Protein AF-A0A930HSH3-F1 (afdb_monomer_lite)

Secondary structure (DSSP, 8-state):
---B-TTT-PBPPHHHHB-TT-HHHHHHHHHHHHHHHTT-SSHHHHHHHH---GGG----S-EEE-SSEEEEEE-TTTSS-GGG--EEEEEEHHHHTTTBPTT-TTGGGS--

pLDDT: mean 86.86, std 14.88, range [41.41, 97.75]

Sequence (112 aa):
NYTFDRKSKDVISEGDLFIDGYGPELNKILQRALIKEFGRKSAQEMESKDGIYAADLTSNDNFRLDDKGMTYTYNPYEIAPFAIGIIEIFIPYEEVRQLLRPQSIIFNYIQP

Radius of gyration: 14.38 Å; chains: 1; bounding box: 31×27×42 Å

Structure (mmCIF, N/CA/C/O backbone):
data_AF-A0A930HSH3-F1
#
_entry.id   AF-A0A930HSH3-F1
#
loop_
_atom_site.group_PDB
_atom_site.id
_atom_site.type_symbol
_atom_site.label_atom_id
_atom_site.label_alt_id
_atom_site.label_comp_id
_atom_site.label_asym_id
_atom_site.label_entity_id
_atom_site.label_seq_id
_atom_site.pdbx_PDB_ins_code
_atom_site.Cartn_x
_atom_site.Cartn_y
_atom_site.Cartn_z
_atom_site.occupancy
_atom_site.B_iso_or_equiv
_atom_site.auth_seq_id
_atom_site.auth_comp_id
_atom_site.auth_asym_id
_atom_site.auth_atom_id
_atom_site.pdbx_PDB_model_num
ATOM 1 N N . ASN A 1 1 ? 9.845 -9.060 3.016 1.00 41.41 1 ASN A N 1
ATOM 2 C CA . ASN A 1 1 ? 9.204 -9.759 1.885 1.00 41.41 1 ASN A CA 1
ATOM 3 C C . ASN A 1 1 ? 9.678 -9.076 0.616 1.00 41.41 1 ASN A C 1
ATOM 5 O O . ASN A 1 1 ? 9.624 -7.860 0.571 1.00 41.41 1 ASN A O 1
ATOM 9 N N . TYR A 1 2 ? 10.242 -9.825 -0.332 1.00 47.47 2 TYR A N 1
ATOM 10 C CA . TYR A 1 2 ? 10.754 -9.287 -1.597 1.00 47.47 2 TYR A CA 1
ATOM 11 C C . TYR A 1 2 ? 9.752 -9.596 -2.712 1.00 47.47 2 TYR A C 1
ATOM 13 O O . TYR A 1 2 ? 9.344 -10.754 -2.852 1.00 47.47 2 TYR A O 1
ATOM 21 N N . THR A 1 3 ? 9.379 -8.591 -3.505 1.00 47.31 3 THR A N 1
ATOM 22 C CA . THR A 1 3 ? 8.599 -8.789 -4.730 1.00 47.31 3 THR A CA 1
ATOM 23 C C . THR A 1 3 ? 9.512 -9.346 -5.820 1.00 47.31 3 THR A C 1
ATOM 25 O O . THR A 1 3 ? 10.428 -8.658 -6.266 1.00 47.31 3 THR A O 1
ATOM 28 N N . PHE A 1 4 ? 9.279 -10.586 -6.257 1.00 49.62 4 PHE A N 1
ATOM 29 C CA . PHE A 1 4 ? 10.029 -11.201 -7.358 1.00 49.62 4 PHE A CA 1
ATOM 30 C C . PHE A 1 4 ? 9.190 -11.235 -8.635 1.00 49.62 4 PHE A C 1
ATOM 32 O O . PHE A 1 4 ? 8.095 -11.806 -8.643 1.00 49.62 4 PHE A O 1
ATOM 39 N N . ASP A 1 5 ? 9.731 -10.721 -9.741 1.00 54.88 5 ASP A N 1
ATOM 40 C CA . ASP A 1 5 ? 9.190 -11.019 -11.068 1.00 54.88 5 ASP A CA 1
ATOM 41 C C . ASP A 1 5 ? 9.435 -12.508 -11.379 1.00 54.88 5 ASP A C 1
ATOM 43 O O . ASP A 1 5 ? 10.580 -12.955 -11.503 1.00 54.88 5 ASP A O 1
ATOM 47 N N . ARG A 1 6 ? 8.376 -13.315 -11.534 1.00 47.44 6 ARG A N 1
ATOM 48 C CA . ARG A 1 6 ? 8.523 -14.747 -11.874 1.00 47.44 6 ARG A CA 1
ATOM 49 C C . ARG A 1 6 ? 9.096 -14.978 -13.283 1.00 47.44 6 ARG A C 1
ATOM 51 O O . ARG A 1 6 ? 9.514 -16.101 -13.564 1.00 47.44 6 ARG A O 1
ATOM 58 N N . LYS A 1 7 ? 9.131 -13.962 -14.154 1.00 47.75 7 LYS A N 1
ATOM 59 C CA . LYS A 1 7 ? 9.762 -14.003 -15.483 1.00 47.75 7 LYS A CA 1
ATOM 60 C C . LYS A 1 7 ? 11.174 -13.414 -15.495 1.00 47.75 7 LYS A C 1
ATOM 62 O O . LYS A 1 7 ? 12.019 -13.988 -16.177 1.00 47.75 7 LYS A O 1
ATOM 67 N N . SER A 1 8 ? 11.443 -12.322 -14.772 1.00 51.84 8 SER A N 1
ATOM 68 C CA . SER A 1 8 ? 12.760 -11.652 -14.817 1.00 51.84 8 SER A CA 1
ATOM 69 C C . SER A 1 8 ? 13.754 -12.135 -13.749 1.00 51.84 8 SER A C 1
ATOM 71 O O . SER A 1 8 ? 14.956 -12.071 -13.977 1.00 51.84 8 SER A O 1
ATOM 73 N N . LYS A 1 9 ? 13.270 -12.710 -12.632 1.00 51.88 9 LYS A N 1
ATOM 74 C CA . LYS A 1 9 ? 14.050 -13.046 -11.419 1.00 51.88 9 LYS A CA 1
ATOM 75 C C . LYS A 1 9 ? 14.665 -11.842 -10.690 1.00 51.88 9 LYS A C 1
ATOM 77 O O . LYS A 1 9 ? 15.456 -12.055 -9.771 1.00 51.88 9 LYS A O 1
ATOM 82 N N . ASP A 1 10 ? 14.279 -10.618 -11.034 1.00 56.12 10 ASP A N 1
ATOM 83 C CA . ASP A 1 10 ? 14.773 -9.419 -10.361 1.00 56.12 10 ASP A CA 1
ATOM 84 C C . ASP A 1 10 ? 13.907 -9.057 -9.149 1.00 56.12 10 ASP A C 1
ATOM 86 O O . ASP A 1 10 ? 12.700 -9.327 -9.108 1.00 56.12 10 ASP A O 1
ATOM 90 N N . VAL A 1 11 ? 14.553 -8.452 -8.150 1.00 70.56 11 VAL A N 1
ATOM 91 C CA . VAL A 1 11 ? 13.875 -7.754 -7.055 1.00 70.56 11 VAL A CA 1
ATOM 92 C C . VAL A 1 11 ? 13.317 -6.463 -7.640 1.00 70.56 11 VAL A C 1
ATOM 94 O O . VAL A 1 11 ? 14.086 -5.626 -8.103 1.00 70.56 11 VAL A O 1
ATOM 97 N N . ILE A 1 12 ? 11.994 -6.327 -7.643 1.00 80.94 12 ILE A N 1
ATOM 98 C CA . ILE A 1 12 ? 11.314 -5.128 -8.136 1.00 80.94 12 ILE A CA 1
ATOM 99 C C . ILE A 1 12 ? 11.071 -4.200 -6.954 1.00 80.94 12 ILE A C 1
ATOM 101 O O . ILE A 1 12 ? 10.442 -4.615 -5.979 1.00 80.94 12 ILE A O 1
ATOM 105 N N . SER A 1 13 ? 11.511 -2.953 -7.080 1.00 89.44 13 SER A N 1
ATOM 106 C CA . SER A 1 13 ? 11.174 -1.880 -6.150 1.00 89.44 13 SER A CA 1
ATOM 107 C C . SER A 1 13 ? 10.059 -0.988 -6.694 1.00 89.44 13 SER A C 1
ATOM 109 O O . SER A 1 13 ? 9.793 -0.934 -7.898 1.00 89.44 13 SER A O 1
ATOM 111 N N . GLU A 1 14 ? 9.442 -0.203 -5.820 1.00 93.19 14 GLU A N 1
ATOM 112 C CA . GLU A 1 14 ? 8.532 0.881 -6.194 1.00 93.19 14 GLU A CA 1
ATOM 113 C C . GLU A 1 14 ? 9.179 1.863 -7.188 1.00 93.19 14 GLU A C 1
ATOM 115 O O . GLU A 1 14 ? 8.504 2.373 -8.084 1.00 93.19 14 GLU A O 1
ATOM 120 N N . GLY A 1 15 ? 10.494 2.092 -7.087 1.00 91.44 15 GLY A N 1
ATOM 121 C CA . GLY A 1 15 ? 11.238 2.980 -7.985 1.00 91.44 15 GLY A CA 1
ATOM 122 C C . GLY A 1 15 ? 11.283 2.499 -9.440 1.00 91.44 15 GLY A C 1
ATOM 123 O O . GLY A 1 15 ? 11.267 3.325 -10.357 1.00 91.44 15 GLY A O 1
ATOM 124 N N . ASP A 1 16 ? 11.267 1.182 -9.654 1.00 88.38 16 ASP A N 1
ATOM 125 C CA . ASP A 1 16 ? 11.236 0.564 -10.987 1.00 88.38 16 ASP A CA 1
ATOM 126 C C . ASP A 1 16 ? 9.852 0.681 -11.645 1.00 88.38 16 ASP A C 1
ATOM 128 O O . ASP A 1 16 ? 9.715 0.635 -12.872 1.00 88.38 16 ASP A O 1
ATOM 132 N N . LEU A 1 17 ? 8.811 0.843 -10.826 1.00 90.38 17 LEU A N 1
ATOM 133 C CA . LEU A 1 17 ? 7.417 0.846 -11.257 1.00 90.38 17 LEU A CA 1
ATOM 134 C C . LEU A 1 17 ? 6.857 2.250 -11.431 1.00 90.38 17 LEU A C 1
ATOM 136 O O . LEU A 1 17 ? 6.144 2.498 -12.404 1.00 90.38 17 LEU A O 1
ATOM 140 N N . PHE A 1 18 ? 7.169 3.162 -10.513 1.00 93.62 18 PHE A N 1
ATOM 141 C CA . PHE A 1 18 ? 6.480 4.441 -10.393 1.00 93.62 18 PHE A CA 1
ATOM 142 C C . PHE A 1 18 ? 7.349 5.647 -10.761 1.00 93.62 18 PHE A C 1
ATOM 144 O O . PHE A 1 18 ? 8.561 5.663 -10.541 1.00 93.62 18 PHE A O 1
ATOM 151 N N . ILE A 1 19 ? 6.719 6.663 -11.357 1.00 95.12 19 ILE A N 1
ATOM 152 C CA . ILE A 1 19 ? 7.339 7.942 -11.738 1.00 95.12 19 ILE A CA 1
ATOM 153 C C . ILE A 1 19 ? 7.893 8.684 -10.523 1.00 95.12 19 ILE A C 1
ATOM 155 O O . ILE A 1 19 ? 7.404 8.512 -9.415 1.00 95.12 19 ILE A O 1
ATOM 159 N N . ASP A 1 20 ? 8.864 9.574 -10.720 1.00 95.06 20 ASP A N 1
ATOM 160 C CA . ASP A 1 20 ? 9.407 10.371 -9.616 1.00 95.06 20 ASP A CA 1
ATOM 161 C C . ASP A 1 20 ? 8.303 11.175 -8.904 1.00 95.06 20 ASP A C 1
ATOM 163 O O . ASP A 1 20 ? 7.432 11.770 -9.540 1.00 95.06 20 ASP A O 1
ATOM 167 N N . GLY A 1 21 ? 8.334 11.189 -7.569 1.00 95.81 21 GLY A N 1
ATOM 168 C CA . GLY A 1 21 ? 7.330 11.881 -6.755 1.00 95.81 21 GLY A CA 1
ATOM 169 C C . GLY A 1 21 ? 6.003 11.132 -6.561 1.00 95.81 21 GLY A C 1
ATOM 170 O O . GLY A 1 21 ? 5.052 11.739 -6.077 1.00 95.81 21 GLY A O 1
ATOM 171 N N . TYR A 1 22 ? 5.923 9.835 -6.885 1.00 96.62 22 TYR A N 1
ATOM 172 C CA . TYR A 1 22 ? 4.707 9.015 -6.732 1.00 96.62 22 TYR A CA 1
ATOM 173 C C . TYR A 1 22 ? 4.171 8.897 -5.293 1.00 96.62 22 TYR A C 1
ATOM 175 O O . TYR A 1 22 ? 2.962 8.751 -5.102 1.00 96.62 22 TYR A O 1
ATOM 183 N N . GLY A 1 23 ? 5.057 8.944 -4.290 1.00 96.50 23 GLY A N 1
ATOM 184 C CA . GLY A 1 23 ? 4.771 8.545 -2.904 1.00 96.50 23 GLY A CA 1
ATOM 185 C C . GLY A 1 23 ? 3.485 9.131 -2.305 1.00 96.50 23 GLY A C 1
ATOM 186 O O . GLY A 1 23 ? 2.643 8.365 -1.841 1.00 96.50 23 GLY A O 1
ATOM 187 N N . PRO A 1 24 ? 3.257 10.460 -2.345 1.00 96.81 24 PRO A N 1
ATOM 188 C CA . PRO A 1 24 ? 2.049 11.058 -1.779 1.00 96.81 24 PRO A CA 1
ATOM 189 C C . PRO A 1 24 ? 0.737 10.532 -2.377 1.00 96.81 24 PRO A C 1
ATOM 191 O O . PRO A 1 24 ? -0.234 10.351 -1.644 1.00 96.81 24 PRO A O 1
ATOM 194 N N . GLU A 1 25 ? 0.682 10.283 -3.687 1.00 97.38 25 GLU A N 1
ATOM 195 C CA . GLU A 1 25 ? -0.531 9.764 -4.333 1.00 97.38 25 GLU A CA 1
ATOM 196 C C . GLU A 1 25 ? -0.693 8.258 -4.116 1.00 97.38 25 GLU A C 1
ATOM 198 O O . GLU A 1 25 ? -1.805 7.799 -3.852 1.00 97.38 25 GLU A O 1
ATOM 203 N N . LEU A 1 26 ? 0.404 7.495 -4.124 1.00 97.62 26 LEU A N 1
ATOM 204 C CA . LEU A 1 26 ? 0.370 6.071 -3.790 1.00 97.62 26 LEU A CA 1
ATOM 205 C C . LEU A 1 26 ? -0.128 5.842 -2.354 1.00 97.62 26 LEU A C 1
ATOM 207 O O . LEU A 1 26 ? -1.017 5.020 -2.138 1.00 97.62 26 LEU A O 1
ATOM 211 N N . ASN A 1 27 ? 0.354 6.629 -1.388 1.00 97.31 27 ASN A N 1
ATOM 212 C CA . ASN A 1 27 ? -0.094 6.556 0.007 1.00 97.31 27 ASN A CA 1
ATOM 213 C C . ASN A 1 27 ? -1.599 6.833 0.135 1.00 97.31 27 ASN A C 1
ATOM 215 O O . ASN A 1 27 ? -2.304 6.124 0.851 1.00 97.31 27 ASN A O 1
ATOM 219 N N . LYS A 1 28 ? -2.127 7.816 -0.610 1.00 96.81 28 LYS A N 1
ATOM 220 C CA . LYS A 1 28 ? -3.575 8.087 -0.652 1.00 96.81 28 LYS A CA 1
ATOM 221 C C . LYS A 1 28 ? -4.360 6.919 -1.244 1.00 96.81 28 LYS A C 1
ATOM 223 O O . LYS A 1 28 ? -5.435 6.602 -0.740 1.00 96.81 28 LYS A O 1
ATOM 228 N N . ILE A 1 29 ? -3.862 6.294 -2.313 1.00 97.56 29 ILE A N 1
ATOM 229 C CA . ILE A 1 29 ? -4.501 5.121 -2.926 1.00 97.56 29 ILE A CA 1
ATOM 230 C C . ILE A 1 29 ? -4.572 3.973 -1.913 1.00 97.56 29 ILE A C 1
ATOM 232 O O . ILE A 1 29 ? -5.660 3.445 -1.679 1.00 97.56 29 ILE A O 1
ATOM 236 N N . LEU A 1 30 ? -3.454 3.654 -1.258 1.00 97.75 30 LEU A N 1
ATOM 237 C CA . LEU A 1 30 ? -3.371 2.601 -0.243 1.00 97.75 30 LEU A CA 1
ATOM 238 C C . LEU A 1 30 ? -4.292 2.877 0.949 1.00 97.75 30 LEU A C 1
ATOM 240 O O . LEU A 1 30 ? -5.069 2.010 1.344 1.00 97.75 30 LEU A O 1
ATOM 244 N N . GLN A 1 31 ? -4.277 4.105 1.472 1.00 97.25 31 GLN A N 1
ATOM 245 C CA . GLN A 1 31 ? -5.152 4.518 2.566 1.00 97.25 31 GLN A CA 1
ATOM 246 C C . GLN A 1 31 ? -6.633 4.359 2.194 1.00 97.25 31 GLN A C 1
ATOM 248 O O . GLN A 1 31 ? -7.414 3.811 2.973 1.00 97.25 31 GLN A O 1
ATOM 253 N N . ARG A 1 32 ? -7.043 4.816 1.002 1.00 96.56 32 ARG A N 1
ATOM 254 C CA . ARG A 1 32 ? -8.434 4.673 0.540 1.00 96.56 32 ARG A CA 1
ATOM 255 C C . ARG A 1 32 ? -8.831 3.210 0.377 1.00 96.56 32 ARG A C 1
ATOM 257 O O . ARG A 1 32 ? -9.944 2.853 0.761 1.00 96.56 32 ARG A O 1
ATOM 264 N N . ALA A 1 33 ? -7.950 2.385 -0.186 1.00 97.06 33 ALA A N 1
ATOM 265 C CA . ALA A 1 33 ? -8.198 0.960 -0.366 1.00 97.06 33 ALA A CA 1
ATOM 266 C C . ALA A 1 33 ? -8.382 0.254 0.981 1.00 97.06 33 ALA A C 1
ATOM 268 O O . ALA A 1 33 ? -9.397 -0.411 1.171 1.00 97.06 33 ALA A O 1
ATOM 269 N N . LEU A 1 34 ? -7.492 0.508 1.944 1.00 96.62 34 LEU A N 1
ATOM 270 C CA . LEU A 1 34 ? -7.575 -0.043 3.296 1.00 96.62 34 LEU A CA 1
ATOM 271 C C . LEU A 1 34 ? -8.876 0.362 4.001 1.00 96.62 34 LEU A C 1
ATOM 273 O O . LEU A 1 34 ? -9.619 -0.488 4.486 1.00 96.62 34 LEU A O 1
ATOM 277 N N . ILE A 1 35 ? -9.199 1.662 4.014 1.00 96.00 35 ILE A N 1
ATOM 278 C CA . ILE A 1 35 ? -10.437 2.181 4.622 1.00 96.00 35 ILE A CA 1
ATOM 279 C C . ILE A 1 35 ? -11.671 1.503 4.013 1.00 96.00 35 ILE A C 1
ATOM 281 O O . ILE A 1 35 ? -12.585 1.108 4.742 1.00 96.00 35 ILE A O 1
ATOM 285 N N . LYS A 1 36 ? -11.690 1.344 2.685 1.00 95.06 36 LYS A N 1
ATOM 286 C CA . LYS A 1 36 ? -12.781 0.692 1.957 1.00 95.06 36 LYS A CA 1
ATOM 287 C C . LYS A 1 36 ? -12.878 -0.800 2.280 1.00 95.06 36 LYS A C 1
ATOM 289 O O . LYS A 1 36 ? -13.988 -1.283 2.483 1.00 95.06 36 LYS A O 1
ATOM 294 N N . GLU A 1 37 ? -11.755 -1.508 2.343 1.00 92.44 37 GLU A N 1
ATOM 295 C CA . GLU A 1 37 ? -11.688 -2.946 2.630 1.00 92.44 37 GLU A CA 1
ATOM 296 C C . GLU A 1 37 ? -12.263 -3.282 4.010 1.00 92.44 37 GLU A C 1
ATOM 298 O O . GLU A 1 37 ? -13.069 -4.199 4.150 1.00 92.44 37 GLU A O 1
ATOM 303 N N . PHE A 1 38 ? -11.961 -2.456 5.009 1.00 92.06 38 PHE A N 1
ATOM 304 C CA . PHE A 1 38 ? -12.519 -2.589 6.355 1.00 92.06 38 PHE A CA 1
ATOM 305 C C . PHE A 1 38 ? -13.924 -1.978 6.493 1.00 92.06 38 PHE A C 1
ATOM 307 O O . PHE A 1 38 ? -14.508 -2.005 7.577 1.00 92.06 38 PHE A O 1
ATOM 314 N N . GLY A 1 39 ? -14.497 -1.404 5.430 1.00 94.50 39 GLY A N 1
ATOM 315 C CA . GLY A 1 39 ? -15.825 -0.786 5.460 1.00 94.50 39 GLY A CA 1
ATOM 316 C C . GLY A 1 39 ? -15.921 0.399 6.427 1.00 94.50 39 GLY A C 1
ATOM 317 O O . GLY A 1 39 ? -16.931 0.560 7.117 1.00 94.50 39 GLY A O 1
ATOM 318 N N . ARG A 1 40 ? -14.856 1.197 6.536 1.00 94.81 40 ARG A N 1
ATOM 319 C CA . ARG A 1 40 ? -14.789 2.405 7.373 1.00 94.81 40 ARG A CA 1
ATOM 320 C C . ARG A 1 40 ? -15.006 3.657 6.528 1.00 94.81 40 ARG A C 1
ATOM 322 O O . ARG A 1 40 ? -14.915 3.626 5.304 1.00 94.81 40 ARG A O 1
ATOM 329 N N . LYS A 1 41 ? -15.324 4.775 7.180 1.00 93.75 41 LYS A N 1
ATOM 330 C CA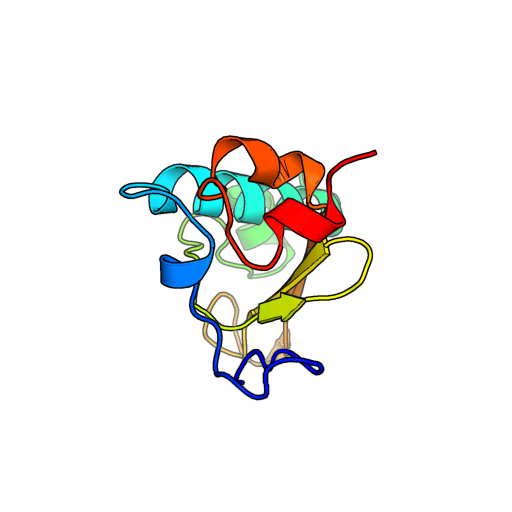 . LYS A 1 41 ? -15.558 6.071 6.521 1.00 93.75 41 LYS A CA 1
ATOM 331 C C . LYS A 1 41 ? -14.339 6.984 6.560 1.00 93.75 41 LYS A C 1
ATOM 333 O O . LYS A 1 41 ? -14.248 7.901 5.749 1.00 93.75 41 LYS A O 1
ATOM 338 N N . SER A 1 42 ? -13.428 6.773 7.508 1.00 95.06 42 SER A N 1
ATOM 339 C CA . SER A 1 42 ? -12.226 7.590 7.676 1.00 95.06 42 SER A CA 1
ATOM 340 C C . SER A 1 42 ? -11.109 6.824 8.382 1.00 95.06 42 SER A C 1
ATOM 342 O O . SER A 1 42 ? -11.360 5.826 9.059 1.00 95.06 42 SER A O 1
ATOM 344 N N . ALA A 1 43 ? -9.880 7.337 8.263 1.00 94.00 43 ALA A N 1
ATOM 345 C CA . ALA A 1 43 ? -8.724 6.831 9.001 1.00 94.00 43 ALA A CA 1
ATOM 346 C C . ALA A 1 43 ? -8.934 6.915 10.523 1.00 94.00 43 ALA A C 1
ATOM 348 O O . ALA 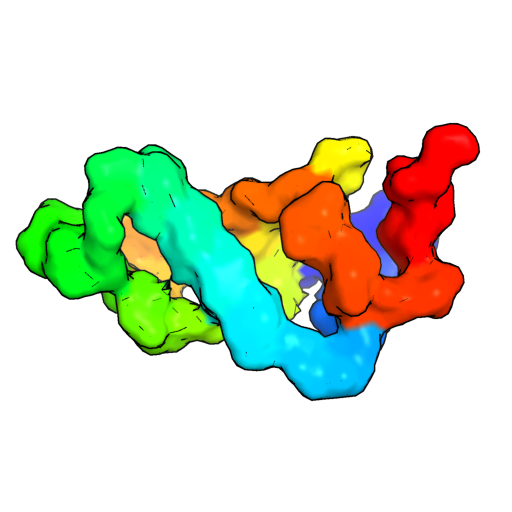A 1 43 ? -8.607 5.979 11.238 1.00 94.00 43 ALA A O 1
ATOM 349 N N . GLN A 1 44 ? -9.563 7.991 11.009 1.00 95.25 44 GLN A N 1
ATOM 350 C CA . GLN A 1 44 ? -9.877 8.152 12.431 1.00 95.25 44 GLN A CA 1
ATOM 351 C C . GLN A 1 44 ? -10.880 7.099 12.928 1.00 95.25 44 GLN A C 1
ATOM 353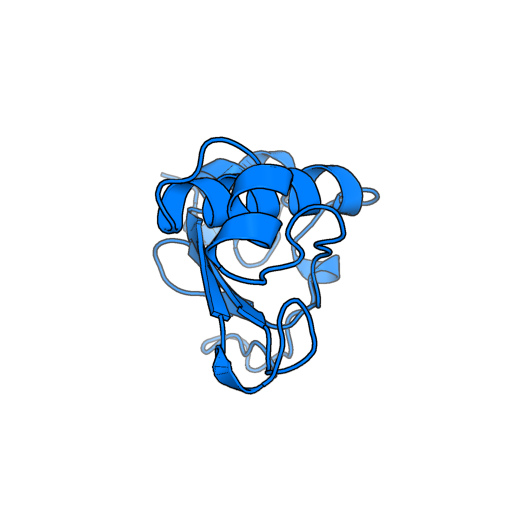 O O . GLN A 1 44 ? -10.727 6.555 14.020 1.00 95.25 44 GLN A O 1
ATOM 358 N N . GLU A 1 45 ? -11.919 6.799 12.138 1.00 95.44 45 GLU A N 1
ATOM 359 C CA . GLU A 1 45 ? -12.873 5.748 12.498 1.00 95.44 45 GLU A CA 1
ATOM 360 C C . GLU A 1 45 ? -12.174 4.386 12.558 1.00 95.44 45 GLU A C 1
ATOM 362 O O . GLU A 1 45 ? -12.374 3.645 13.519 1.00 95.44 45 GLU A O 1
ATOM 367 N N . MET A 1 46 ? -11.333 4.091 11.567 1.00 94.75 46 MET A N 1
ATOM 368 C CA . MET A 1 46 ? -10.528 2.874 11.508 1.00 94.75 46 MET A CA 1
ATOM 369 C C . MET A 1 46 ? -9.591 2.736 12.710 1.00 94.75 46 MET A C 1
ATOM 371 O O . MET A 1 46 ? -9.587 1.699 13.363 1.00 94.75 46 MET A O 1
ATOM 375 N N . GLU A 1 47 ? -8.857 3.785 13.069 1.00 94.81 47 GLU A N 1
ATOM 376 C CA . GLU A 1 47 ? -7.976 3.750 14.235 1.00 94.81 47 GLU A CA 1
ATOM 377 C C . GLU A 1 47 ? -8.768 3.472 15.520 1.00 94.81 47 GLU A C 1
ATOM 379 O O . GLU A 1 47 ? -8.410 2.593 16.299 1.00 94.81 47 GLU A O 1
ATOM 384 N N . SER A 1 48 ? -9.905 4.149 15.710 1.00 94.75 48 SER A N 1
ATOM 385 C CA . SER A 1 48 ? -10.722 3.982 16.919 1.00 94.75 48 SER A CA 1
ATOM 386 C C . SER A 1 48 ? -11.402 2.612 17.042 1.00 94.75 48 SER A C 1
ATOM 388 O O . SER A 1 48 ? -11.615 2.139 18.158 1.00 94.75 48 SER A O 1
ATOM 390 N N . LYS A 1 49 ? -11.784 1.989 15.918 1.00 94.69 49 LYS A N 1
ATOM 391 C CA . LYS A 1 49 ? -12.548 0.730 15.900 1.00 94.69 49 LYS A CA 1
ATOM 392 C C . LYS A 1 49 ? -11.677 -0.504 15.723 1.00 94.69 49 LYS A C 1
ATOM 394 O O . LYS A 1 49 ? -12.016 -1.550 16.268 1.00 94.69 49 LYS A O 1
ATOM 399 N N . ASP A 1 50 ? -10.597 -0.377 14.961 1.00 93.88 50 ASP A N 1
ATOM 400 C CA . ASP A 1 50 ? -9.759 -1.493 14.521 1.00 93.88 50 ASP A CA 1
ATOM 401 C C . ASP A 1 50 ? -8.330 -1.405 15.071 1.00 93.88 50 ASP A C 1
ATOM 403 O O . ASP A 1 50 ? -7.595 -2.387 15.014 1.00 93.88 50 ASP A O 1
ATOM 407 N N . GLY A 1 51 ? -7.917 -0.252 15.612 1.00 93.56 51 GLY A N 1
ATOM 408 C CA . GLY A 1 51 ? -6.545 -0.038 16.079 1.00 93.56 51 GLY A CA 1
ATOM 409 C C . GLY A 1 51 ? -5.520 0.052 14.945 1.00 93.56 51 GLY A C 1
ATOM 410 O O . GLY A 1 51 ? -4.343 -0.216 15.175 1.00 93.56 51 GLY A O 1
ATOM 411 N N . ILE A 1 52 ? -5.962 0.387 13.728 1.00 95.25 52 ILE A N 1
ATOM 412 C CA . ILE A 1 52 ? -5.117 0.495 12.531 1.00 95.25 52 ILE A CA 1
ATOM 413 C C . ILE A 1 52 ? -4.824 1.972 12.232 1.00 95.25 52 ILE A C 1
ATOM 415 O O . ILE A 1 52 ? -5.740 2.777 12.057 1.00 95.25 52 ILE A O 1
ATOM 419 N N . TYR A 1 53 ? -3.543 2.320 12.121 1.00 93.56 53 TYR A N 1
ATOM 420 C CA . TYR A 1 53 ? -3.028 3.685 11.964 1.00 93.56 53 TYR A CA 1
ATOM 421 C C . TYR A 1 53 ? -3.023 4.143 10.497 1.00 93.56 53 TYR A C 1
ATOM 423 O O . TYR A 1 53 ? -1.991 4.481 9.922 1.00 93.56 53 TYR A O 1
ATOM 431 N N . ALA A 1 54 ? -4.189 4.156 9.850 1.00 91.94 54 ALA A N 1
ATOM 432 C CA . ALA A 1 54 ? -4.278 4.465 8.420 1.00 91.94 54 ALA A CA 1
ATOM 433 C C . ALA A 1 54 ? -3.923 5.918 8.056 1.00 91.94 54 ALA A C 1
ATOM 435 O O . A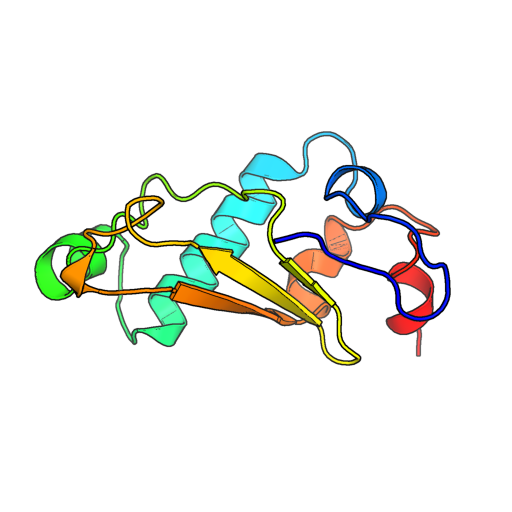LA A 1 54 ? -3.677 6.201 6.884 1.00 91.94 54 ALA A O 1
ATOM 436 N N . ALA A 1 55 ? -3.931 6.850 9.015 1.00 90.19 55 ALA A N 1
ATOM 437 C CA . ALA A 1 55 ? -3.598 8.257 8.777 1.00 90.19 55 ALA A CA 1
ATOM 438 C C . ALA A 1 55 ? -2.128 8.445 8.363 1.00 90.19 55 ALA A C 1
ATOM 440 O O . ALA A 1 55 ? -1.850 9.261 7.486 1.00 90.19 55 ALA A O 1
ATOM 441 N N . ASP A 1 56 ? -1.238 7.632 8.935 1.00 87.81 56 ASP A N 1
ATOM 442 C CA . ASP A 1 56 ? 0.214 7.687 8.740 1.00 87.81 56 ASP A CA 1
ATOM 443 C C . ASP A 1 56 ? 0.718 6.595 7.783 1.00 87.81 56 ASP A C 1
ATOM 445 O O . ASP A 1 56 ? 1.913 6.311 7.713 1.00 87.81 56 ASP A O 1
ATOM 449 N N . LEU A 1 57 ? -0.195 5.959 7.041 1.00 93.88 57 LEU A N 1
ATOM 450 C CA . LEU A 1 57 ? 0.146 4.884 6.123 1.00 93.88 57 LEU A CA 1
ATOM 451 C C . LEU A 1 57 ? 1.044 5.400 4.996 1.00 93.88 57 LEU A C 1
ATOM 453 O O . LEU A 1 57 ? 0.665 6.282 4.219 1.00 93.88 57 LEU A O 1
ATOM 457 N N . THR A 1 58 ? 2.204 4.766 4.860 1.00 95.56 58 THR A N 1
ATOM 458 C CA . THR A 1 58 ? 3.117 4.937 3.730 1.00 95.56 58 THR A CA 1
ATOM 459 C C . THR A 1 58 ? 3.324 3.619 2.998 1.00 95.56 58 THR A C 1
ATOM 461 O O . THR A 1 58 ? 3.266 2.549 3.608 1.00 95.56 58 THR A O 1
ATOM 464 N N . SER A 1 59 ? 3.599 3.679 1.698 1.00 95.50 59 SER A N 1
ATOM 465 C CA . SER A 1 59 ? 4.131 2.536 0.961 1.00 95.50 59 SER A CA 1
ATOM 466 C C . SER A 1 59 ? 5.440 2.049 1.610 1.00 95.50 59 SER A C 1
ATOM 468 O O . SER A 1 59 ? 6.167 2.834 2.228 1.00 95.50 59 SER A O 1
ATOM 470 N N . ASN A 1 60 ? 5.687 0.738 1.581 1.00 94.81 60 ASN A N 1
ATOM 471 C CA . ASN A 1 60 ? 6.782 0.097 2.321 1.00 94.81 60 ASN A CA 1
ATOM 472 C C . ASN A 1 60 ? 7.657 -0.810 1.442 1.00 94.81 60 ASN A C 1
ATOM 474 O O . ASN A 1 60 ? 8.426 -1.607 1.979 1.00 94.81 60 ASN A O 1
ATOM 478 N N . ASP A 1 61 ? 7.524 -0.721 0.113 1.00 93.69 61 ASP A N 1
ATOM 479 C CA . ASP A 1 61 ? 8.259 -1.541 -0.861 1.00 93.69 61 ASP A CA 1
ATOM 480 C C . ASP A 1 61 ? 8.074 -3.066 -0.667 1.00 93.69 61 ASP A C 1
ATOM 482 O O . ASP A 1 61 ? 8.819 -3.889 -1.196 1.00 93.69 61 ASP A O 1
ATOM 486 N N . ASN A 1 62 ? 7.053 -3.470 0.099 1.00 93.12 62 ASN A N 1
ATOM 487 C CA . ASN A 1 62 ? 6.725 -4.856 0.400 1.00 93.12 62 ASN A CA 1
ATOM 488 C C . ASN A 1 62 ? 5.399 -5.216 -0.264 1.00 93.12 62 ASN A C 1
ATOM 490 O O . ASN A 1 62 ? 4.322 -5.122 0.334 1.00 93.12 62 ASN A O 1
ATOM 494 N N . PHE A 1 63 ? 5.484 -5.642 -1.518 1.00 92.44 63 PHE A N 1
ATOM 495 C CA . PHE A 1 63 ? 4.314 -5.998 -2.299 1.00 92.44 63 PHE A CA 1
ATOM 496 C C . PHE A 1 63 ? 4.488 -7.328 -3.042 1.00 92.44 63 PHE A C 1
ATOM 498 O O . PHE A 1 63 ? 5.478 -8.049 -2.928 1.00 92.44 63 PHE A O 1
ATOM 505 N N . ARG A 1 64 ? 3.449 -7.721 -3.765 1.00 88.88 64 ARG A N 1
ATOM 506 C CA . ARG A 1 64 ? 3.503 -8.757 -4.794 1.00 88.88 64 ARG A CA 1
ATOM 507 C C . ARG A 1 64 ? 2.689 -8.302 -5.986 1.00 88.88 64 ARG A C 1
ATOM 509 O O . ARG A 1 64 ? 1.720 -7.565 -5.818 1.00 88.88 64 ARG A O 1
ATOM 516 N N . LEU A 1 65 ? 3.076 -8.769 -7.163 1.00 86.81 65 LEU A N 1
ATOM 517 C CA . LEU A 1 65 ? 2.375 -8.507 -8.411 1.00 86.81 65 LEU A CA 1
ATOM 518 C C . LEU A 1 65 ? 1.680 -9.781 -8.883 1.00 86.81 65 LEU A C 1
ATOM 520 O O . LEU A 1 65 ? 2.263 -10.867 -8.820 1.00 86.81 65 LEU A O 1
ATOM 524 N N . ASP A 1 66 ? 0.466 -9.636 -9.391 1.00 84.50 66 ASP A N 1
AT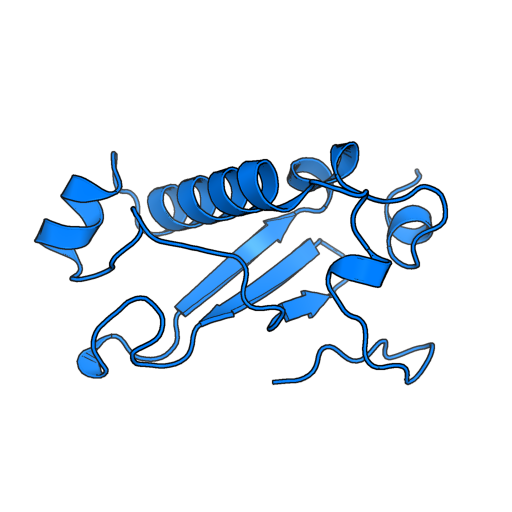OM 525 C CA . ASP A 1 66 ? -0.222 -10.667 -10.162 1.00 84.50 66 ASP A CA 1
ATOM 526 C C . ASP A 1 66 ? -0.814 -10.080 -11.454 1.00 84.50 66 ASP A C 1
ATOM 528 O O . ASP A 1 66 ? -0.466 -8.975 -11.876 1.00 84.50 66 ASP A O 1
ATOM 532 N N . ASP A 1 67 ? -1.651 -10.853 -12.141 1.00 82.56 67 ASP A N 1
ATOM 533 C CA . ASP A 1 67 ? -2.301 -10.455 -13.389 1.00 82.56 67 ASP A CA 1
ATOM 534 C C . ASP A 1 67 ? -3.357 -9.352 -13.208 1.00 82.56 67 ASP A C 1
ATOM 536 O O . ASP A 1 67 ? -3.771 -8.746 -14.193 1.00 82.56 67 ASP A O 1
ATOM 540 N N . LYS A 1 68 ? -3.781 -9.069 -11.971 1.00 86.56 68 LYS A N 1
ATOM 541 C CA . LYS A 1 68 ? -4.853 -8.117 -11.653 1.00 86.56 68 LYS A CA 1
ATOM 542 C C . LYS A 1 68 ? -4.343 -6.851 -10.980 1.00 86.56 68 LYS A C 1
ATOM 544 O O . LYS A 1 68 ? -4.975 -5.802 -11.107 1.00 86.56 68 LYS A O 1
ATOM 549 N N . GLY A 1 69 ? -3.253 -6.933 -10.226 1.00 90.50 69 GLY A N 1
ATOM 550 C CA . GLY A 1 69 ? -2.768 -5.783 -9.485 1.00 90.50 69 GLY A CA 1
ATOM 551 C C . GLY A 1 69 ? -1.592 -6.054 -8.563 1.00 90.50 69 GLY A C 1
ATOM 552 O O . GLY A 1 69 ? -0.817 -6.999 -8.721 1.00 90.50 69 GLY A O 1
ATOM 553 N N . MET A 1 70 ? -1.476 -5.166 -7.581 1.00 91.88 70 MET A N 1
ATOM 554 C CA . MET A 1 70 ? -0.435 -5.154 -6.565 1.00 91.88 70 MET A CA 1
ATOM 555 C C . MET A 1 70 ? -1.062 -5.462 -5.210 1.00 91.88 70 MET A C 1
ATOM 557 O O . MET A 1 70 ? -2.039 -4.822 -4.834 1.00 91.88 70 MET A O 1
ATOM 561 N N . THR A 1 71 ? -0.505 -6.400 -4.447 1.00 94.31 71 THR A N 1
ATOM 562 C CA . THR A 1 71 ? -0.887 -6.568 -3.036 1.00 94.31 71 THR A CA 1
ATOM 563 C C . THR A 1 71 ? 0.242 -6.113 -2.134 1.00 94.31 71 THR A C 1
ATOM 565 O O . THR A 1 71 ? 1.290 -6.754 -2.111 1.00 94.31 71 THR A O 1
ATOM 568 N N . TYR A 1 72 ? 0.020 -5.038 -1.386 1.00 96.25 72 TYR A N 1
ATOM 569 C CA . TYR A 1 72 ? 0.924 -4.563 -0.343 1.00 96.25 72 TYR A CA 1
ATOM 570 C C . TYR A 1 72 ? 0.747 -5.384 0.923 1.00 96.25 72 TYR A C 1
ATOM 572 O O . TYR A 1 72 ? -0.376 -5.725 1.279 1.00 96.25 72 TYR A O 1
ATOM 580 N N . THR A 1 73 ? 1.846 -5.703 1.599 1.00 95.75 73 THR A N 1
ATOM 581 C CA . THR A 1 73 ? 1.840 -6.470 2.846 1.00 95.75 73 THR A CA 1
ATOM 582 C C . THR A 1 73 ? 2.483 -5.648 3.953 1.00 95.75 73 THR A C 1
ATOM 584 O O . THR A 1 73 ? 3.648 -5.266 3.862 1.00 95.75 73 THR A O 1
ATOM 587 N N . TYR A 1 74 ? 1.741 -5.427 5.028 1.00 96.19 74 TYR A N 1
ATOM 588 C CA . TYR A 1 74 ? 2.215 -4.776 6.240 1.00 96.19 74 TYR A CA 1
ATOM 589 C C . TYR A 1 74 ? 2.298 -5.811 7.357 1.00 96.19 74 TYR A C 1
ATOM 591 O O . TYR A 1 74 ? 1.308 -6.443 7.730 1.00 96.19 74 TYR A O 1
ATOM 599 N N . ASN A 1 75 ? 3.501 -6.013 7.873 1.00 94.81 75 ASN A N 1
ATOM 600 C CA . ASN A 1 75 ? 3.778 -6.883 9.000 1.00 94.81 75 ASN A CA 1
ATOM 601 C C . ASN A 1 75 ? 3.232 -6.276 10.304 1.00 94.81 75 ASN A C 1
ATOM 603 O O . ASN A 1 75 ? 3.005 -5.063 10.393 1.00 94.81 75 ASN A O 1
ATOM 607 N N . PRO A 1 76 ? 3.069 -7.106 11.349 1.00 94.81 76 PRO A N 1
ATOM 608 C CA . PRO A 1 76 ? 2.781 -6.626 12.692 1.00 94.81 76 PRO A CA 1
ATOM 609 C C . PRO A 1 76 ? 3.675 -5.451 13.103 1.00 94.81 76 PRO A C 1
ATOM 611 O O . PRO A 1 76 ? 4.882 -5.487 12.869 1.00 94.81 76 PRO A O 1
ATOM 614 N N . TYR A 1 77 ? 3.083 -4.454 13.763 1.00 94.31 77 TYR A N 1
ATOM 615 C CA . TYR A 1 77 ? 3.711 -3.197 14.191 1.00 94.31 77 TYR A CA 1
ATOM 616 C C . TYR A 1 77 ? 4.024 -2.169 13.097 1.00 94.31 77 TYR A C 1
ATOM 618 O O . TYR A 1 77 ? 4.385 -1.053 13.460 1.00 94.31 77 TYR A O 1
ATOM 626 N N . GLU A 1 78 ? 3.855 -2.467 11.803 1.00 94.56 78 GLU A N 1
ATOM 627 C CA . GLU A 1 78 ? 4.052 -1.444 10.760 1.00 94.56 78 GLU A CA 1
ATOM 628 C C . GLU A 1 78 ? 2.932 -0.395 10.786 1.00 94.56 78 GLU A C 1
ATOM 630 O O . GLU A 1 78 ? 3.206 0.798 10.857 1.00 94.56 78 GLU A O 1
ATOM 635 N N . ILE A 1 79 ? 1.669 -0.836 10.770 1.00 94.75 79 ILE A N 1
ATOM 636 C CA . ILE A 1 79 ? 0.493 0.059 10.756 1.00 94.75 79 ILE A CA 1
ATOM 637 C C . ILE A 1 79 ? -0.578 -0.325 11.786 1.00 94.75 79 ILE A C 1
ATOM 639 O O . ILE A 1 79 ? -1.672 0.233 11.782 1.00 94.75 79 ILE A O 1
ATOM 643 N N . ALA A 1 80 ? -0.295 -1.300 12.651 1.00 94.50 80 ALA A N 1
ATOM 644 C CA . ALA A 1 80 ? -1.208 -1.767 13.691 1.00 94.50 80 ALA A CA 1
ATOM 645 C C . ALA A 1 80 ? -0.455 -2.574 14.767 1.00 94.50 80 ALA A C 1
ATOM 647 O O . ALA A 1 80 ? 0.615 -3.123 14.483 1.00 94.50 80 ALA A O 1
ATOM 648 N N . PRO A 1 81 ? -0.998 -2.721 15.990 1.00 94.19 81 PRO A N 1
ATOM 649 C CA . PRO A 1 81 ? -0.448 -3.618 17.004 1.00 94.19 81 PRO A CA 1
ATOM 650 C C . PRO A 1 81 ? -0.390 -5.081 16.548 1.00 94.19 81 PRO A C 1
ATOM 652 O O . PRO A 1 81 ? -1.186 -5.532 15.726 1.00 94.19 81 PRO A O 1
ATOM 655 N N . PHE A 1 82 ? 0.483 -5.871 17.178 1.00 93.12 82 PHE A N 1
ATOM 656 C CA . PHE A 1 82 ? 0.682 -7.284 16.834 1.00 93.12 82 PHE A CA 1
ATOM 657 C C . PHE A 1 82 ? -0.579 -8.149 16.828 1.00 93.12 82 PHE A C 1
ATOM 659 O O . PHE A 1 82 ? -0.683 -9.060 16.015 1.00 93.12 82 PHE A O 1
ATOM 666 N N . ALA A 1 83 ? -1.543 -7.857 17.704 1.00 94.25 83 ALA A N 1
ATOM 667 C CA . ALA A 1 83 ? -2.786 -8.618 17.809 1.00 94.25 83 ALA A CA 1
ATOM 668 C C . ALA A 1 83 ? -3.630 -8.608 16.520 1.00 94.25 83 ALA A C 1
ATOM 670 O O . ALA A 1 83 ? -4.418 -9.528 16.320 1.00 94.25 83 ALA A O 1
ATOM 671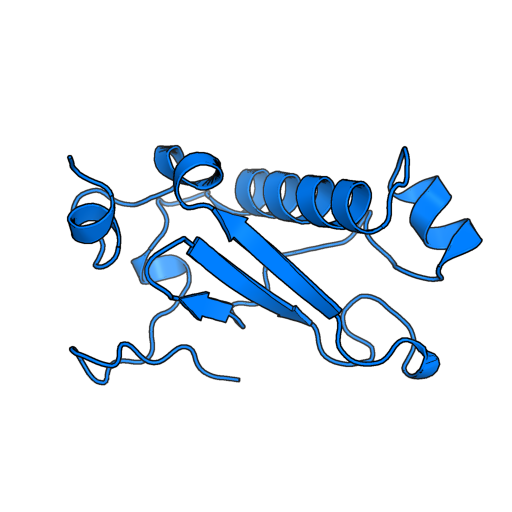 N N . ILE A 1 84 ? -3.458 -7.598 15.658 1.00 93.00 84 ILE A N 1
ATOM 672 C CA . ILE A 1 84 ? -4.148 -7.505 14.363 1.00 93.00 84 ILE A CA 1
ATOM 673 C C . ILE A 1 84 ? -3.518 -8.444 13.324 1.00 93.00 84 ILE A C 1
ATOM 675 O O . ILE A 1 84 ? -4.202 -8.926 12.426 1.00 93.00 84 ILE A O 1
ATOM 679 N N . GLY A 1 85 ? -2.235 -8.775 13.484 1.00 94.12 85 GLY A N 1
ATOM 680 C CA . GLY A 1 85 ? -1.502 -9.623 12.553 1.00 94.12 85 GLY A CA 1
ATOM 681 C C . GLY A 1 85 ? -1.038 -8.877 11.301 1.00 94.12 85 GLY A C 1
ATOM 682 O O . GLY A 1 85 ? -0.770 -7.678 11.336 1.00 94.12 85 GLY A O 1
ATOM 683 N N . ILE A 1 86 ? -0.874 -9.628 10.210 1.00 95.38 86 ILE A N 1
ATOM 684 C CA . ILE A 1 86 ? -0.474 -9.102 8.900 1.00 95.38 86 ILE A CA 1
ATOM 685 C C . ILE A 1 86 ? -1.690 -8.461 8.231 1.00 95.38 86 ILE A C 1
ATOM 687 O O . ILE A 1 86 ? -2.767 -9.056 8.215 1.00 95.38 86 ILE A O 1
ATOM 691 N N . ILE A 1 87 ? -1.497 -7.285 7.641 1.00 96.31 87 ILE A N 1
ATOM 692 C CA . ILE A 1 87 ? -2.509 -6.597 6.839 1.00 96.31 87 ILE A CA 1
ATOM 693 C C . ILE A 1 87 ? -2.067 -6.627 5.379 1.00 96.31 87 ILE A C 1
ATOM 695 O O . ILE A 1 87 ? -0.944 -6.238 5.057 1.00 96.31 87 ILE A O 1
ATOM 699 N N . GLU A 1 88 ? -2.951 -7.081 4.496 1.00 96.44 88 GLU A N 1
ATOM 700 C CA . GLU A 1 88 ? -2.750 -7.022 3.051 1.00 96.44 88 GLU A CA 1
ATOM 701 C C . GLU A 1 88 ? -3.680 -5.970 2.442 1.00 96.44 88 GLU A C 1
ATOM 703 O O . GLU A 1 88 ? -4.820 -5.848 2.871 1.00 96.44 88 GLU A O 1
ATOM 708 N N . ILE A 1 89 ? -3.194 -5.207 1.461 1.00 97.12 89 ILE A N 1
ATOM 709 C CA . ILE A 1 89 ? -3.987 -4.208 0.732 1.00 97.12 89 ILE A CA 1
ATOM 710 C C . ILE A 1 89 ? -3.842 -4.485 -0.759 1.00 97.12 89 ILE A C 1
ATOM 712 O O . ILE A 1 89 ? -2.754 -4.329 -1.319 1.00 97.12 89 ILE A O 1
ATOM 716 N N . PHE A 1 90 ? -4.933 -4.885 -1.412 1.00 96.00 90 PHE A N 1
ATOM 717 C CA . PHE A 1 90 ? -4.951 -5.113 -2.857 1.00 96.00 90 PHE A CA 1
ATOM 718 C C . PHE A 1 90 ? -5.310 -3.839 -3.630 1.00 96.00 90 PHE A C 1
ATOM 720 O O . PHE A 1 90 ? -6.351 -3.224 -3.392 1.00 96.00 90 PHE A O 1
ATOM 727 N N . ILE A 1 91 ? -4.475 -3.491 -4.609 1.00 96.00 91 ILE A N 1
ATOM 728 C CA . ILE A 1 91 ? -4.627 -2.340 -5.495 1.00 96.00 91 ILE A CA 1
ATOM 729 C C . ILE A 1 91 ? -4.658 -2.822 -6.953 1.00 96.00 91 ILE A C 1
ATOM 731 O O . ILE A 1 91 ? -3.641 -3.320 -7.445 1.00 96.00 91 ILE A O 1
ATOM 735 N N . PRO A 1 92 ? -5.782 -2.670 -7.676 1.00 93.94 92 PRO A N 1
ATOM 736 C CA . PRO A 1 92 ? -5.831 -2.985 -9.100 1.00 93.94 92 PRO A CA 1
ATOM 737 C C . PRO A 1 92 ? -4.978 -1.993 -9.904 1.00 93.94 92 PRO A C 1
ATOM 739 O O . PRO A 1 92 ? -4.847 -0.822 -9.529 1.00 93.94 92 PRO A O 1
ATOM 742 N N . TYR A 1 93 ? -4.396 -2.437 -11.021 1.00 90.69 93 TYR A N 1
ATOM 743 C CA . TYR A 1 93 ? -3.469 -1.605 -11.801 1.00 90.69 93 TYR A CA 1
ATOM 744 C C . TYR A 1 93 ? -4.095 -0.310 -12.335 1.00 90.69 93 TYR A C 1
ATOM 746 O O . TYR A 1 93 ? -3.397 0.685 -12.531 1.00 90.69 93 TYR A O 1
ATOM 754 N N . GLU A 1 94 ? -5.410 -0.289 -12.532 1.00 91.06 94 GLU A N 1
ATOM 755 C CA . GLU A 1 94 ? -6.167 0.883 -12.963 1.00 91.06 94 GLU A CA 1
ATOM 756 C C . GLU A 1 94 ? -6.050 2.054 -11.979 1.00 91.06 94 GLU A C 1
ATOM 758 O O . GLU A 1 94 ? -5.965 3.201 -12.418 1.00 91.06 94 GLU A O 1
ATOM 763 N N . GLU A 1 95 ? -5.993 1.780 -10.671 1.00 94.56 95 GLU A N 1
ATOM 764 C CA . GLU A 1 95 ? -5.902 2.809 -9.622 1.00 94.56 95 GLU A CA 1
ATOM 765 C C . GLU A 1 95 ? -4.531 3.496 -9.618 1.00 94.56 95 GLU A C 1
ATOM 767 O O . GLU A 1 95 ? -4.426 4.683 -9.317 1.00 94.56 95 GLU A O 1
ATOM 772 N N . VAL A 1 96 ? -3.474 2.772 -9.999 1.00 93.00 96 VAL A N 1
ATOM 773 C CA . VAL A 1 96 ? -2.092 3.282 -10.012 1.00 93.00 96 VAL A CA 1
ATOM 774 C C . VAL A 1 96 ? -1.595 3.656 -11.404 1.00 93.00 96 VAL A C 1
ATOM 776 O O . VAL A 1 96 ? -0.470 4.128 -11.544 1.00 93.00 96 VAL A O 1
ATOM 779 N N . ARG A 1 97 ? -2.421 3.505 -12.446 1.00 90.44 97 ARG A N 1
ATOM 780 C CA . ARG A 1 97 ? -2.020 3.668 -13.853 1.00 90.44 97 ARG A CA 1
ATOM 781 C C . ARG A 1 97 ? -1.309 4.989 -14.147 1.00 90.44 97 ARG A C 1
ATOM 783 O O . ARG A 1 97 ? -0.378 5.014 -14.943 1.00 90.44 97 ARG A O 1
ATOM 790 N N . GLN A 1 98 ? -1.748 6.079 -13.520 1.00 91.81 98 GLN A N 1
ATOM 791 C CA . GLN A 1 98 ? -1.161 7.412 -13.713 1.00 91.81 98 GLN A CA 1
ATOM 792 C C . GLN A 1 98 ? 0.196 7.584 -13.019 1.00 91.81 98 GLN A C 1
ATOM 794 O O . GLN A 1 98 ? 0.949 8.485 -13.376 1.00 91.81 98 GLN A O 1
ATOM 799 N N . LEU A 1 99 ? 0.500 6.734 -12.037 1.00 94.19 99 LEU A N 1
ATOM 800 C CA . LEU A 1 99 ? 1.758 6.745 -11.297 1.00 94.19 99 LEU A CA 1
ATOM 801 C C . LEU A 1 99 ? 2.819 5.868 -11.960 1.00 94.19 99 LEU A C 1
ATOM 803 O O . LEU A 1 99 ? 3.989 5.985 -11.620 1.00 94.19 99 LEU A O 1
ATOM 807 N N . LEU A 1 100 ? 2.441 4.981 -12.882 1.00 91.25 100 LEU A N 1
ATOM 808 C CA . LEU A 1 100 ? 3.374 4.041 -13.493 1.00 91.25 100 LEU A CA 1
ATOM 809 C C . LEU A 1 100 ? 4.318 4.730 -14.477 1.00 91.25 100 LEU A C 1
ATOM 811 O O . LEU A 1 100 ? 3.900 5.524 -15.324 1.00 91.25 100 LEU A O 1
ATOM 815 N N . ARG A 1 101 ? 5.600 4.361 -14.424 1.00 90.06 101 ARG A N 1
ATOM 816 C CA . ARG A 1 101 ? 6.567 4.751 -15.450 1.00 90.06 101 ARG A CA 1
ATOM 817 C C . ARG A 1 101 ? 6.148 4.164 -16.800 1.00 90.06 101 ARG A C 1
ATOM 819 O O . ARG A 1 101 ? 5.783 2.979 -16.865 1.00 90.06 101 ARG A O 1
ATOM 826 N N . PRO A 1 102 ? 6.271 4.939 -17.892 1.00 80.31 102 PRO A N 1
ATOM 827 C CA . PRO A 1 102 ? 6.230 4.381 -19.236 1.00 80.31 102 PRO A CA 1
ATOM 828 C C . PRO A 1 102 ? 7.256 3.248 -19.352 1.00 80.31 102 PRO A C 1
ATOM 830 O O . PRO A 1 102 ? 8.383 3.402 -18.891 1.00 80.31 102 PRO A O 1
ATOM 833 N N . GLN A 1 103 ? 6.876 2.127 -19.971 1.00 75.50 103 GLN A N 1
ATOM 834 C CA . GLN A 1 103 ? 7.740 0.945 -20.150 1.00 75.50 103 GLN A CA 1
ATOM 835 C C . GLN A 1 103 ? 8.164 0.222 -18.857 1.00 75.50 103 GLN A C 1
ATOM 837 O O . GLN A 1 103 ? 9.020 -0.660 -18.928 1.00 75.50 103 GLN A O 1
ATOM 842 N N . SER A 1 104 ? 7.572 0.531 -17.693 1.00 76.25 104 SER A N 1
ATOM 843 C CA . SER A 1 104 ? 7.748 -0.331 -16.514 1.00 76.25 104 SER A CA 1
ATOM 844 C C . SER A 1 104 ? 7.338 -1.768 -16.847 1.00 76.25 104 SER A C 1
ATOM 846 O O . SER A 1 104 ? 6.509 -2.003 -17.732 1.00 76.25 104 SER A O 1
ATOM 848 N N . ILE A 1 105 ? 7.891 -2.744 -16.126 1.00 73.94 105 ILE A N 1
ATOM 849 C CA . ILE A 1 105 ? 7.569 -4.163 -16.340 1.00 73.94 105 ILE A CA 1
ATOM 850 C C . ILE A 1 105 ? 6.058 -4.425 -16.314 1.00 73.94 105 ILE A C 1
ATOM 852 O O . ILE A 1 105 ? 5.571 -5.241 -17.090 1.00 73.94 105 ILE A O 1
ATOM 856 N N . ILE A 1 106 ? 5.314 -3.673 -15.497 1.00 72.00 106 ILE A N 1
ATOM 857 C CA . ILE A 1 106 ? 3.859 -3.761 -15.373 1.00 72.00 106 ILE A CA 1
ATOM 858 C C . ILE A 1 106 ? 3.161 -3.070 -16.543 1.00 72.00 106 ILE A C 1
ATOM 860 O O . ILE A 1 106 ? 2.141 -3.572 -16.994 1.00 72.00 106 ILE A O 1
ATOM 864 N N . PHE A 1 107 ? 3.708 -1.978 -17.094 1.00 67.12 107 PHE A N 1
ATOM 865 C CA . PHE A 1 107 ? 3.090 -1.208 -18.183 1.00 67.12 107 PHE A CA 1
ATOM 866 C C . PHE A 1 107 ? 2.658 -2.081 -19.371 1.00 67.12 107 PHE A C 1
ATOM 868 O O . PHE A 1 107 ? 1.625 -1.812 -19.981 1.00 67.12 107 PHE A O 1
ATOM 875 N N . ASN A 1 108 ? 3.403 -3.152 -19.660 1.00 62.94 108 ASN A N 1
ATOM 876 C CA . ASN A 1 108 ? 3.104 -4.093 -20.743 1.00 62.94 108 ASN A CA 1
ATOM 877 C C . ASN A 1 108 ? 1.972 -5.093 -20.425 1.00 62.94 108 ASN A C 1
ATOM 879 O O . ASN A 1 108 ? 1.445 -5.703 -21.349 1.00 62.94 108 ASN A O 1
ATOM 883 N N . TYR A 1 109 ? 1.588 -5.270 -19.156 1.00 61.38 109 TYR A N 1
ATOM 884 C CA . TYR A 1 109 ? 0.483 -6.145 -18.729 1.00 61.38 109 TYR A CA 1
ATOM 885 C C . TYR A 1 109 ? -0.879 -5.432 -18.681 1.00 61.38 109 TYR A C 1
ATOM 887 O O . TYR A 1 109 ? -1.906 -6.090 -18.568 1.00 61.38 109 TYR A O 1
ATOM 895 N N . ILE A 1 110 ? -0.889 -4.100 -18.769 1.00 63.34 110 ILE A N 1
ATOM 896 C CA . ILE A 1 110 ? -2.077 -3.234 -18.600 1.00 63.34 110 ILE A CA 1
ATOM 897 C C . ILE A 1 110 ? -2.527 -2.572 -19.909 1.00 63.34 110 ILE A C 1
ATOM 899 O O . ILE A 1 110 ? -3.451 -1.752 -19.904 1.00 63.34 110 ILE A O 1
ATOM 903 N N . GLN A 1 111 ? -1.863 -2.870 -21.030 1.00 54.31 111 GLN A N 1
ATOM 904 C CA . GLN A 1 111 ? -2.345 -2.454 -22.348 1.00 54.31 111 GLN A CA 1
ATOM 905 C C . GLN A 1 111 ? -3.371 -3.477 -22.868 1.00 54.31 111 GLN A C 1
ATOM 907 O O . GLN A 1 111 ? -3.142 -4.676 -22.703 1.00 54.31 111 GLN A O 1
ATOM 912 N N . PRO A 1 112 ? -4.488 -3.020 -23.465 1.00 48.12 112 PRO A N 1
ATOM 913 C CA . PRO A 1 112 ? -5.437 -3.888 -24.159 1.00 48.12 112 PRO A CA 1
ATOM 914 C C . PRO A 1 112 ? -4.858 -4.496 -25.444 1.00 48.12 112 PRO A C 1
ATOM 916 O O . PRO A 1 112 ? -3.962 -3.867 -26.056 1.00 48.12 112 PRO A O 1
#

Foldseek 3Di:
DFAADPVPRDGDFPVLWFDPPCWVLVLVQQLVQVCVVVVHDDQVRCCVPPVFNSVPGTQDRAWYDDLFFIKHKDAAPRGGHPVSGIDIGTDGCVSCVVGTDVPRPCNVSPDD